Protein AF-A0A2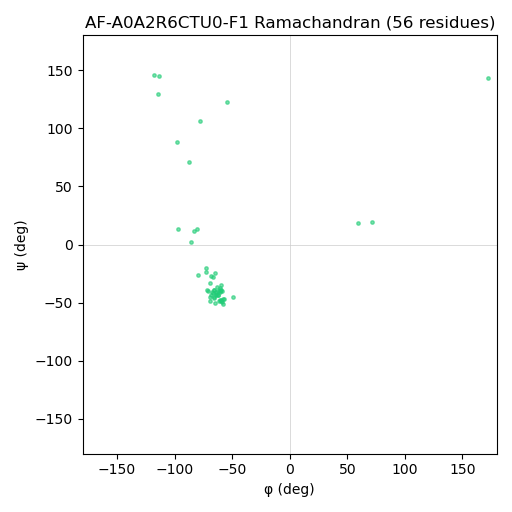R6CTU0-F1 (afdb_monomer)

Solvent-accessible surface area (backbone atoms only — not comparable to full-atom values): 3166 Å² total; per-residue (Å²): 85,67,65,33,55,50,48,22,48,53,22,46,52,50,15,51,53,27,46,78,68,72,36,55,68,60,14,51,50,25,44,52,51,15,49,48,30,49,38,51,28,40,72,74,65,56,38,97,65,78,86,84,58,86,89,47,90,121

Mean predicted 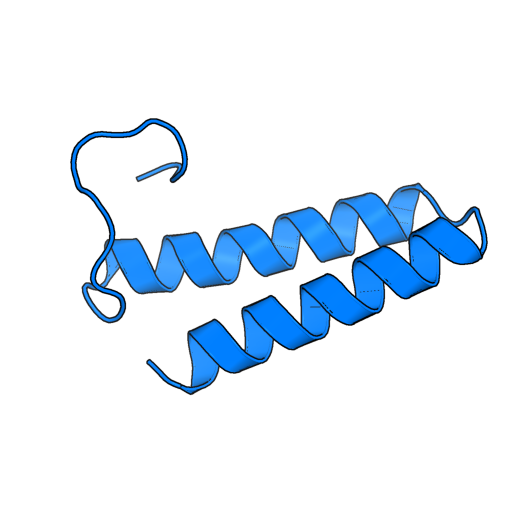aligned error: 4.79 Å

Foldseek 3Di:
DVVLQVQLVVLCVQLVVCVVVVVNVSNVVSNVVSLVSVLVCVVVVVDDDPPPDPSHPD

pLDDT: mean 88.11, std 12.87, range [55.72, 98.56]

Sequence (58 aa):
AADCEEMARSYLEDGRHFRENDDLVNALAAFSYGHAWLDAGARVGLLDVPRDGHLFTV

Nearest PDB structures (foldseek):
  2v6y-assembly1_A  TM=8.822E-01  e=2.089E+00  Saccharolobus solfataricus

Secondary structure (DSSP, 8-state):
-HHHHHHHHHHHHHHHHHHHTT-HHHHHHHHHHHHHHHHHHHHTTSS---SS-TTS--

Radius of gyration: 12.2 Å; Cα contacts (8 Å, |Δi|>4): 55; chains: 1; bounding box: 22×14×36 Å

Structure (mmCIF, N/CA/C/O backbone):
data_AF-A0A2R6CTU0-F1
#
_entry.id   AF-A0A2R6CTU0-F1
#
loop_
_atom_site.group_PDB
_atom_site.id
_atom_site.type_symbol
_atom_site.label_atom_id
_atom_site.label_alt_id
_atom_site.label_comp_id
_atom_site.label_asym_id
_atom_site.label_entity_id
_atom_site.label_seq_id
_atom_site.pdbx_PDB_ins_code
_atom_site.Cartn_x
_atom_site.Cartn_y
_atom_site.Cartn_z
_atom_site.occupancy
_atom_site.B_iso_or_equiv
_atom_site.auth_seq_id
_atom_site.auth_comp_id
_atom_site.auth_asym_id
_atom_site.auth_atom_id
_atom_site.pdbx_PDB_model_num
ATOM 1 N N . ALA A 1 1 ? 14.259 -3.539 -7.391 1.00 63.50 1 ALA A N 1
ATOM 2 C CA . ALA A 1 1 ? 13.052 -4.395 -7.388 1.00 63.50 1 ALA A CA 1
ATOM 3 C C . ALA A 1 1 ? 12.802 -4.940 -5.989 1.00 63.50 1 ALA A C 1
ATOM 5 O O . ALA A 1 1 ? 11.744 -4.647 -5.451 1.00 63.50 1 ALA A O 1
ATOM 6 N N . ALA A 1 2 ? 13.793 -5.618 -5.386 1.00 70.75 2 ALA A N 1
ATOM 7 C CA . ALA A 1 2 ? 13.740 -6.078 -3.994 1.00 70.75 2 ALA A CA 1
ATOM 8 C C . ALA A 1 2 ? 13.311 -4.969 -3.018 1.00 70.75 2 ALA A C 1
ATOM 10 O O . ALA A 1 2 ? 12.380 -5.179 -2.256 1.00 70.75 2 ALA A O 1
ATOM 11 N N . ASP A 1 3 ? 13.873 -3.764 -3.153 1.00 84.00 3 ASP A N 1
ATOM 12 C CA . ASP A 1 3 ? 13.544 -2.639 -2.269 1.00 84.00 3 ASP A CA 1
ATOM 13 C C . ASP A 1 3 ? 12.058 -2.233 -2.326 1.00 84.00 3 ASP A C 1
ATOM 15 O O . ASP A 1 3 ? 11.455 -1.943 -1.301 1.00 84.00 3 ASP A O 1
ATOM 19 N N . CYS A 1 4 ? 11.419 -2.244 -3.504 1.00 87.38 4 CYS A N 1
ATOM 20 C CA . CYS A 1 4 ? 9.999 -1.881 -3.619 1.00 87.38 4 CYS A CA 1
ATOM 21 C C . CYS A 1 4 ? 9.087 -2.952 -3.007 1.00 87.38 4 CYS A C 1
ATOM 23 O O . CYS A 1 4 ? 8.095 -2.622 -2.360 1.00 87.38 4 CYS A O 1
ATOM 25 N N . GLU A 1 5 ? 9.416 -4.228 -3.212 1.00 90.44 5 GLU A N 1
ATOM 26 C CA . GLU A 1 5 ? 8.671 -5.350 -2.636 1.00 90.44 5 GLU A CA 1
ATOM 27 C C . GLU A 1 5 ? 8.843 -5.415 -1.113 1.00 90.44 5 GLU A C 1
ATOM 29 O O . GLU 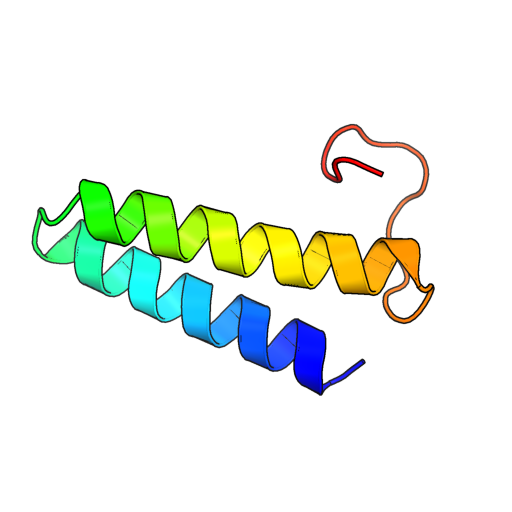A 1 5 ? 7.868 -5.609 -0.387 1.00 90.44 5 GLU A O 1
ATOM 34 N N . GLU A 1 6 ? 10.070 -5.223 -0.627 1.00 94.19 6 GLU A N 1
ATOM 35 C CA . GLU A 1 6 ? 10.393 -5.164 0.798 1.00 94.19 6 GLU A CA 1
ATOM 36 C C . GLU A 1 6 ? 9.616 -4.038 1.476 1.00 94.19 6 GLU A C 1
ATOM 38 O O . GLU A 1 6 ? 8.902 -4.288 2.445 1.00 94.19 6 GLU A O 1
ATOM 43 N N . MET A 1 7 ? 9.646 -2.828 0.909 1.00 95.62 7 MET A N 1
ATOM 44 C CA . MET A 1 7 ? 8.888 -1.701 1.450 1.00 95.62 7 MET A CA 1
ATOM 45 C C . MET A 1 7 ? 7.378 -1.954 1.430 1.00 95.62 7 MET A C 1
ATOM 47 O O . MET A 1 7 ? 6.699 -1.690 2.422 1.00 95.62 7 MET A O 1
ATOM 51 N N . ALA A 1 8 ? 6.836 -2.507 0.341 1.00 95.69 8 ALA A N 1
ATOM 52 C CA . ALA A 1 8 ? 5.416 -2.845 0.269 1.00 95.69 8 ALA A CA 1
ATOM 53 C C . ALA A 1 8 ? 5.003 -3.873 1.338 1.00 95.69 8 ALA A C 1
ATOM 55 O O . ALA A 1 8 ? 3.919 -3.758 1.916 1.00 95.69 8 ALA A O 1
ATOM 56 N N . ARG A 1 9 ? 5.867 -4.854 1.633 1.00 96.50 9 ARG A N 1
ATOM 57 C CA . ARG A 1 9 ? 5.638 -5.853 2.685 1.00 96.50 9 ARG A CA 1
ATOM 58 C C . ARG A 1 9 ? 5.695 -5.234 4.080 1.00 96.50 9 ARG A C 1
ATOM 60 O O . ARG A 1 9 ? 4.780 -5.479 4.860 1.00 96.50 9 ARG A O 1
ATOM 67 N N . SER A 1 10 ? 6.689 -4.394 4.362 1.00 97.56 10 SER A N 1
ATOM 68 C CA . SER A 1 10 ? 6.804 -3.697 5.650 1.00 97.56 10 SER A CA 1
ATOM 69 C C . SER A 1 10 ? 5.557 -2.861 5.946 1.00 97.56 10 SER A C 1
ATOM 71 O O . SER A 1 10 ? 4.943 -3.000 6.999 1.00 97.56 10 SER A O 1
ATOM 73 N N . TYR A 1 11 ? 5.080 -2.085 4.969 1.00 97.88 11 TYR A N 1
ATOM 74 C CA . TYR A 1 11 ? 3.857 -1.293 5.136 1.00 97.88 11 TYR A CA 1
ATOM 75 C C . TYR A 1 11 ? 2.576 -2.136 5.237 1.00 97.88 11 TYR A C 1
ATOM 77 O O . TYR A 1 11 ? 1.600 -1.713 5.862 1.00 97.88 11 TYR A O 1
ATOM 85 N N . LEU A 1 12 ? 2.550 -3.334 4.646 1.00 98.19 12 LEU A N 1
ATOM 86 C CA . LEU A 1 12 ? 1.453 -4.282 4.842 1.00 98.19 12 LEU A CA 1
ATOM 87 C C . LEU A 1 12 ? 1.418 -4.807 6.285 1.00 98.19 12 LEU A C 1
ATOM 89 O O . LEU A 1 12 ? 0.330 -4.955 6.846 1.00 98.19 12 LEU A O 1
ATOM 93 N N . GLU A 1 13 ? 2.579 -5.106 6.865 1.00 98.31 13 GLU 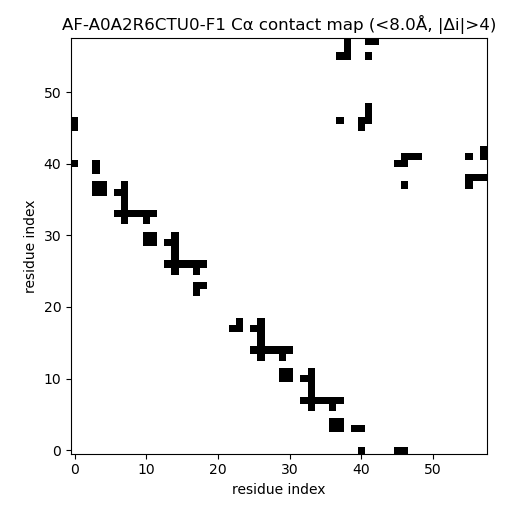A N 1
ATOM 94 C CA . GLU A 1 13 ? 2.707 -5.539 8.260 1.00 98.31 13 GLU A CA 1
ATOM 95 C C . GLU A 1 13 ? 2.301 -4.416 9.221 1.00 98.31 13 GLU A C 1
ATOM 97 O O . GLU A 1 13 ? 1.443 -4.642 10.077 1.00 98.31 13 GLU A O 1
ATOM 102 N N . ASP A 1 14 ? 2.783 -3.191 8.994 1.00 98.44 14 ASP A N 1
ATOM 103 C CA . ASP A 1 14 ? 2.387 -2.005 9.764 1.00 98.44 14 ASP A CA 1
ATOM 104 C C . ASP A 1 14 ? 0.875 -1.765 9.700 1.00 98.44 14 ASP A C 1
ATOM 106 O O . ASP A 1 14 ? 0.215 -1.574 10.721 1.00 98.44 14 ASP A O 1
ATOM 110 N N . GLY A 1 15 ? 0.281 -1.832 8.505 1.00 98.56 15 GLY A N 1
ATOM 111 C CA . GLY A 1 15 ? -1.157 -1.631 8.346 1.00 98.56 15 GLY A CA 1
ATOM 112 C C . GLY A 1 15 ? -1.991 -2.688 9.074 1.00 98.56 15 GLY A C 1
ATOM 113 O O . GLY A 1 15 ? -3.040 -2.367 9.640 1.00 98.56 15 GLY A O 1
ATOM 114 N N . ARG A 1 16 ? -1.532 -3.948 9.103 1.00 98.50 16 ARG A N 1
ATOM 115 C CA . ARG A 1 16 ? -2.170 -5.012 9.900 1.00 98.50 16 ARG A CA 1
ATOM 116 C C . ARG A 1 16 ? -2.040 -4.725 11.390 1.00 98.50 16 ARG A C 1
ATOM 118 O O . ARG A 1 16 ? -3.052 -4.790 12.082 1.00 98.50 16 ARG A O 1
ATOM 125 N N . HIS A 1 17 ? -0.852 -4.331 11.843 1.00 98.50 17 HIS A N 1
ATOM 126 C CA . HIS A 1 17 ? -0.599 -3.966 13.233 1.00 98.50 17 HIS A CA 1
ATOM 127 C C . HIS A 1 17 ? -1.499 -2.813 13.694 1.00 98.50 17 HIS A C 1
ATOM 129 O O . HIS A 1 17 ? -2.194 -2.939 14.700 1.00 98.50 17 HIS A O 1
ATOM 135 N N . PHE A 1 18 ? -1.562 -1.708 12.949 1.00 9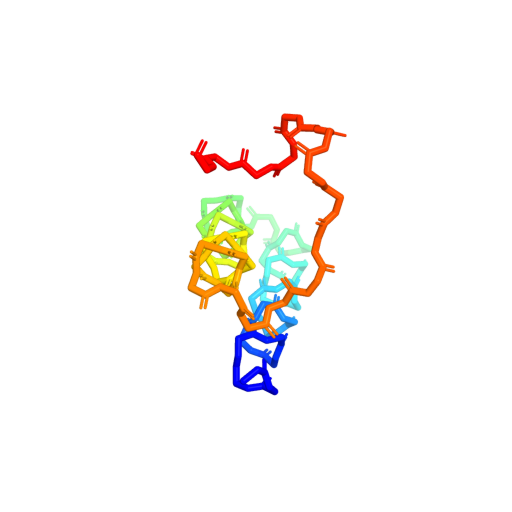8.56 18 PHE A N 1
ATOM 136 C CA . PHE A 1 18 ? -2.428 -0.579 13.300 1.00 98.56 18 PHE A CA 1
ATOM 137 C C . PHE A 1 18 ? -3.908 -0.968 13.309 1.00 98.56 18 PHE A C 1
ATOM 139 O O . PHE A 1 18 ? -4.639 -0.591 14.222 1.00 98.56 18 PHE A O 1
ATOM 146 N N . ARG A 1 19 ? -4.349 -1.785 12.343 1.00 98.31 19 ARG A N 1
ATOM 147 C CA . ARG A 1 19 ? -5.743 -2.241 12.282 1.00 98.31 19 ARG A CA 1
ATOM 148 C C . ARG A 1 19 ? -6.121 -3.140 13.457 1.00 98.31 19 ARG A C 1
ATOM 150 O O . ARG A 1 19 ? -7.234 -3.028 13.956 1.00 98.31 19 ARG A O 1
ATOM 157 N N . GLU A 1 20 ? -5.224 -4.022 13.891 1.00 98.56 20 GLU A N 1
ATOM 158 C CA . GLU A 1 20 ? -5.432 -4.883 15.066 1.00 98.56 20 GLU A CA 1
ATOM 159 C C . GLU A 1 20 ? -5.529 -4.080 16.374 1.00 98.56 20 GLU A C 1
ATOM 161 O O . GLU A 1 20 ? -6.185 -4.525 17.312 1.00 98.56 20 GLU A O 1
ATOM 166 N N . ASN A 1 21 ? -4.940 -2.880 16.410 1.00 98.31 21 ASN A N 1
ATOM 167 C CA . ASN A 1 21 ? -4.979 -1.956 17.546 1.00 98.31 21 ASN A CA 1
ATOM 168 C C . ASN A 1 21 ? -6.058 -0.855 17.422 1.00 98.31 21 ASN A C 1
ATOM 170 O O . ASN A 1 21 ? -6.020 0.112 18.178 1.00 98.31 21 ASN A O 1
ATOM 174 N N . ASP A 1 22 ? -7.004 -0.985 16.483 1.00 98.25 22 ASP A N 1
ATOM 175 C CA . ASP A 1 22 ? -8.077 -0.009 16.197 1.00 98.25 22 ASP A CA 1
ATOM 176 C C . ASP A 1 22 ? -7.580 1.401 15.790 1.00 98.25 22 ASP A C 1
ATOM 178 O O . ASP A 1 22 ? -8.328 2.379 15.777 1.00 98.25 22 ASP A O 1
ATOM 182 N N . ASP A 1 23 ? -6.314 1.514 15.375 1.00 98.38 23 ASP A N 1
ATOM 183 C CA . ASP A 1 23 ? -5.720 2.739 14.834 1.00 98.38 23 ASP A CA 1
ATOM 184 C C . ASP A 1 23 ? -5.961 2.824 13.318 1.00 98.38 23 ASP A C 1
ATOM 186 O O . ASP A 1 23 ? -5.083 2.622 12.474 1.00 98.38 23 ASP A O 1
ATOM 190 N N . LEU A 1 24 ? -7.219 3.073 12.954 1.00 98.06 24 LEU A N 1
ATOM 191 C CA . LEU A 1 24 ? -7.673 2.976 11.564 1.00 98.06 24 LEU A CA 1
ATOM 192 C C . LEU A 1 24 ? -7.049 4.028 10.635 1.00 98.06 24 LEU A C 1
ATOM 194 O O . LEU A 1 24 ? -6.899 3.770 9.439 1.00 98.06 24 LEU A O 1
ATOM 198 N N . VAL A 1 25 ? -6.671 5.199 11.160 1.00 98.44 25 VAL A N 1
ATOM 199 C CA . VAL A 1 25 ? -6.034 6.263 10.364 1.00 98.44 25 VAL A CA 1
ATOM 200 C C . VAL A 1 25 ? -4.629 5.839 9.952 1.00 98.44 25 VAL A C 1
ATOM 202 O O . VAL A 1 25 ? -4.301 5.902 8.764 1.00 98.44 25 VAL A O 1
ATOM 205 N N . ASN A 1 26 ? -3.821 5.349 10.896 1.00 98.12 26 ASN A N 1
ATOM 206 C CA . ASN A 1 26 ? -2.481 4.863 10.574 1.00 98.12 26 ASN A CA 1
ATOM 207 C C . ASN A 1 26 ? -2.527 3.567 9.759 1.00 98.12 26 ASN A C 1
ATOM 209 O O . ASN A 1 26 ? -1.721 3.400 8.845 1.00 98.12 26 ASN A O 1
ATOM 213 N N . ALA A 1 27 ? -3.520 2.701 9.987 1.00 98.56 27 ALA A N 1
ATOM 214 C CA . ALA A 1 27 ? -3.732 1.520 9.153 1.00 98.56 27 ALA A CA 1
ATOM 215 C C . ALA A 1 27 ? -3.984 1.893 7.684 1.00 98.56 27 ALA A C 1
ATOM 217 O O . ALA A 1 27 ? -3.349 1.344 6.782 1.00 98.56 27 ALA A O 1
ATOM 218 N N . LEU A 1 28 ? -4.879 2.857 7.434 1.00 98.31 28 LEU A N 1
ATOM 219 C CA . LEU A 1 28 ? -5.162 3.342 6.083 1.00 98.31 28 LEU A CA 1
ATOM 220 C C . LEU A 1 28 ? -3.924 3.975 5.439 1.00 98.31 28 LEU A C 1
ATOM 222 O O . LEU A 1 28 ? -3.644 3.713 4.266 1.00 98.31 28 LEU A O 1
ATOM 226 N N . ALA A 1 29 ? -3.180 4.783 6.196 1.00 98.31 29 ALA A N 1
ATOM 227 C CA . ALA A 1 29 ? -1.955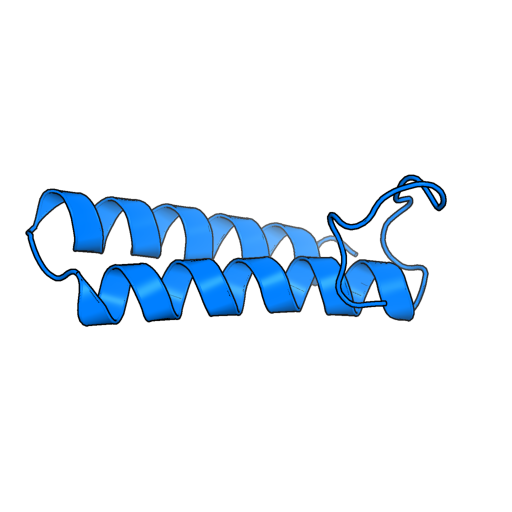 5.409 5.715 1.00 98.31 29 ALA A CA 1
ATOM 228 C C . ALA A 1 29 ? -0.910 4.359 5.308 1.00 98.31 29 ALA A C 1
ATOM 230 O O . ALA A 1 29 ? -0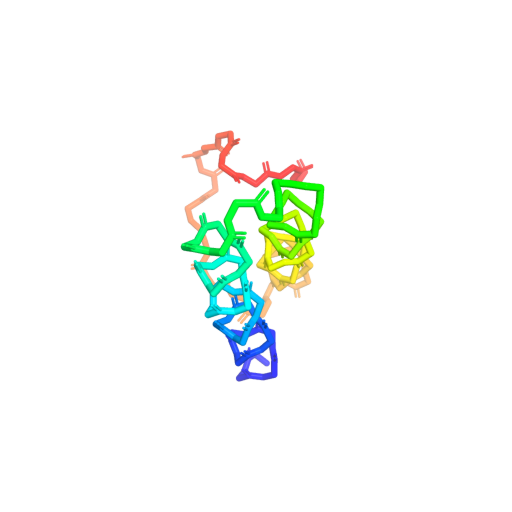.387 4.422 4.194 1.00 98.31 29 ALA A O 1
ATOM 231 N N . ALA A 1 30 ? -0.673 3.356 6.157 1.00 98.31 30 ALA A N 1
ATOM 232 C CA . ALA A 1 30 ? 0.276 2.281 5.893 1.00 98.31 30 ALA A CA 1
ATOM 233 C C . ALA A 1 30 ? -0.113 1.470 4.646 1.00 98.31 30 ALA A C 1
ATOM 235 O O . ALA A 1 30 ? 0.698 1.328 3.733 1.00 98.31 30 ALA A O 1
ATOM 236 N N . PHE A 1 31 ? -1.373 1.031 4.527 1.00 98.00 31 PHE A N 1
ATOM 237 C CA . PHE A 1 31 ? -1.822 0.308 3.329 1.00 98.00 31 PHE A CA 1
ATOM 238 C C . PHE A 1 31 ? -1.686 1.140 2.049 1.00 98.00 31 PHE A C 1
ATOM 240 O O . PHE A 1 31 ? -1.258 0.615 1.021 1.00 98.00 31 PHE A O 1
ATOM 247 N N . SER A 1 32 ? -2.008 2.435 2.111 1.00 96.94 32 SER A N 1
ATOM 248 C CA . SER A 1 32 ? -1.881 3.340 0.962 1.00 96.94 32 SER A CA 1
ATOM 249 C C . SER A 1 32 ? -0.422 3.494 0.525 1.00 96.94 32 SER A C 1
ATOM 251 O O . SER A 1 32 ? -0.125 3.471 -0.667 1.00 96.94 32 SER A O 1
ATOM 253 N N . TYR A 1 33 ? 0.506 3.599 1.480 1.00 95.75 33 TYR A N 1
ATOM 254 C CA . TYR A 1 33 ? 1.933 3.736 1.186 1.00 95.75 33 TYR A CA 1
ATOM 255 C C . TYR A 1 33 ? 2.546 2.438 0.647 1.00 95.75 33 TYR A C 1
ATOM 257 O O . TYR A 1 33 ? 3.329 2.471 -0.302 1.00 95.75 33 TYR A O 1
ATOM 265 N N . GLY A 1 34 ? 2.144 1.286 1.192 1.00 95.94 34 GLY A N 1
ATOM 266 C CA . GLY A 1 34 ? 2.533 -0.019 0.659 1.00 95.94 34 GLY A CA 1
ATOM 267 C C . GLY A 1 34 ? 2.064 -0.215 -0.785 1.00 95.94 34 GLY A C 1
ATOM 268 O O . GLY A 1 34 ? 2.832 -0.680 -1.626 1.00 95.94 34 GLY A O 1
ATOM 269 N N . HIS A 1 35 ? 0.838 0.214 -1.106 1.00 93.19 35 HIS A N 1
ATOM 270 C CA . HIS A 1 35 ? 0.325 0.200 -2.481 1.00 93.19 35 HIS A CA 1
ATOM 271 C C . HIS A 1 35 ? 1.125 1.124 -3.409 1.00 93.19 35 HIS A C 1
ATOM 273 O O . HIS A 1 35 ? 1.506 0.703 -4.501 1.00 93.19 35 HIS A O 1
ATOM 279 N N . ALA A 1 36 ? 1.482 2.328 -2.950 1.00 92.56 36 ALA A N 1
ATOM 280 C CA . ALA A 1 36 ? 2.292 3.269 -3.725 1.00 92.56 36 ALA A CA 1
ATOM 281 C C . ALA A 1 36 ? 3.679 2.710 -4.101 1.00 92.56 36 ALA A C 1
ATOM 283 O O . ALA A 1 36 ? 4.163 2.972 -5.202 1.00 92.56 36 ALA A O 1
ATOM 284 N N . TRP A 1 37 ? 4.308 1.902 -3.240 1.00 93.69 37 TRP A N 1
ATOM 285 C CA . TRP A 1 37 ? 5.570 1.223 -3.566 1.00 93.69 37 TRP A CA 1
ATOM 286 C C . TRP A 1 37 ? 5.425 0.188 -4.683 1.00 93.69 37 TRP A C 1
ATOM 288 O O . TRP A 1 37 ? 6.295 0.099 -5.555 1.00 93.69 37 TRP A O 1
ATOM 298 N N . LEU A 1 38 ? 4.321 -0.563 -4.691 1.00 90.81 38 LEU A N 1
ATOM 299 C CA . LEU A 1 38 ? 4.021 -1.499 -5.775 1.00 90.81 38 LEU A CA 1
ATOM 300 C C . LEU A 1 38 ? 3.738 -0.749 -7.084 1.00 90.81 38 LEU A C 1
ATOM 302 O O . LEU A 1 38 ? 4.250 -1.137 -8.133 1.00 90.81 38 LEU A O 1
ATOM 306 N N . ASP A 1 39 ? 2.984 0.351 -7.017 1.00 89.44 39 ASP A N 1
ATOM 307 C CA . ASP A 1 39 ? 2.661 1.192 -8.173 1.00 89.44 39 ASP A CA 1
ATOM 308 C C . ASP A 1 39 ? 3.911 1.846 -8.773 1.00 89.44 39 ASP A C 1
ATOM 310 O O . ASP A 1 39 ? 4.114 1.821 -9.987 1.00 89.44 39 ASP A O 1
ATOM 314 N N . ALA A 1 40 ? 4.806 2.360 -7.926 1.00 89.94 40 ALA A N 1
ATOM 315 C CA . ALA A 1 40 ? 6.095 2.884 -8.356 1.00 89.94 40 ALA A CA 1
ATOM 316 C C . ALA A 1 40 ? 6.926 1.798 -9.056 1.00 89.94 40 ALA A C 1
ATOM 318 O O . ALA A 1 40 ? 7.401 2.024 -10.170 1.00 89.94 40 ALA A O 1
ATOM 319 N N . GLY A 1 41 ? 7.047 0.611 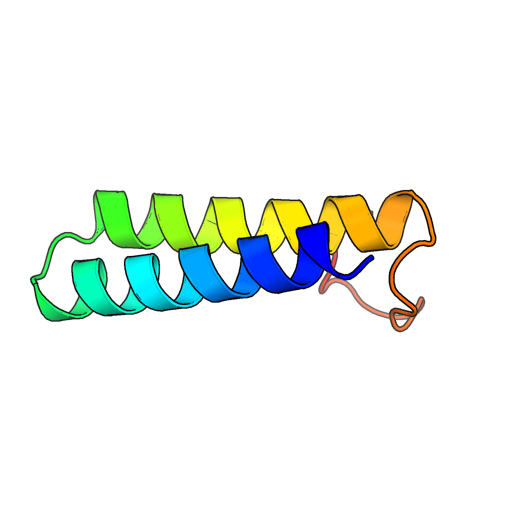-8.448 1.00 89.38 41 GLY A N 1
ATOM 320 C CA . GLY A 1 41 ? 7.772 -0.527 -9.019 1.00 89.38 41 GLY A CA 1
ATOM 321 C C . GLY A 1 41 ? 7.211 -0.991 -10.368 1.00 89.38 41 GLY A C 1
ATOM 322 O O . GLY A 1 41 ? 7.986 -1.288 -11.278 1.00 89.38 41 GLY A O 1
ATOM 323 N N . ALA A 1 42 ? 5.886 -0.986 -10.523 1.00 87.56 42 ALA A N 1
ATOM 324 C CA . ALA A 1 42 ? 5.205 -1.259 -11.786 1.00 87.56 42 ALA A CA 1
ATOM 325 C C . ALA A 1 42 ? 5.502 -0.189 -12.851 1.00 87.56 42 ALA A C 1
ATOM 327 O O . ALA A 1 42 ? 5.928 -0.520 -13.959 1.00 87.56 42 ALA A O 1
ATOM 328 N N . ARG A 1 43 ? 5.340 1.100 -12.514 1.00 85.00 43 ARG A N 1
ATOM 329 C CA . ARG A 1 43 ? 5.551 2.233 -13.439 1.00 85.00 43 ARG A CA 1
ATOM 330 C C . ARG A 1 43 ? 6.962 2.277 -14.012 1.00 85.00 43 ARG A C 1
ATOM 332 O O . ARG A 1 43 ? 7.129 2.580 -15.190 1.00 85.00 43 ARG A O 1
ATOM 339 N N . VAL A 1 44 ? 7.975 1.986 -13.195 1.00 86.19 44 VAL A N 1
ATOM 340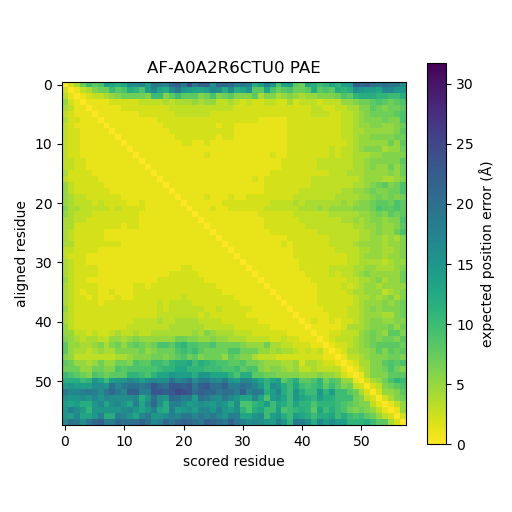 C CA . VAL A 1 44 ? 9.376 1.996 -13.649 1.00 86.19 44 VAL A CA 1
ATOM 341 C C . VAL A 1 44 ? 9.821 0.671 -14.282 1.00 86.19 44 VAL A C 1
ATOM 343 O O . VAL A 1 44 ? 10.981 0.541 -14.667 1.00 86.19 44 VAL A O 1
ATOM 346 N N . GLY A 1 45 ? 8.922 -0.314 -14.396 1.00 82.88 45 GLY A N 1
ATOM 347 C CA . GLY A 1 45 ? 9.206 -1.622 -14.992 1.00 82.88 45 GLY A CA 1
ATOM 348 C C . GLY A 1 45 ? 10.102 -2.526 -14.140 1.00 82.88 45 GLY A C 1
ATOM 349 O O . GLY A 1 45 ? 10.711 -3.452 -14.669 1.00 82.88 45 GLY A O 1
ATOM 350 N N . LEU A 1 46 ? 10.212 -2.257 -12.833 1.00 83.56 46 LEU A N 1
ATOM 351 C CA . LEU A 1 46 ? 10.959 -3.097 -11.890 1.00 83.56 46 LEU A CA 1
ATOM 352 C C . LEU A 1 46 ? 10.168 -4.329 -11.444 1.00 83.56 46 LEU A C 1
ATOM 354 O O . LEU A 1 46 ? 10.779 -5.318 -11.040 1.00 83.56 46 LEU A O 1
ATOM 358 N N . LEU A 1 47 ? 8.838 -4.251 -11.474 1.00 82.44 47 LEU A N 1
ATOM 359 C CA . LEU A 1 47 ? 7.931 -5.348 -11.161 1.00 82.44 47 LEU A CA 1
ATOM 360 C C . LEU A 1 47 ? 7.164 -5.732 -12.426 1.00 82.44 47 LEU A C 1
ATOM 362 O O . LEU A 1 47 ? 6.587 -4.866 -13.085 1.00 82.44 47 LEU A O 1
ATOM 366 N N . ASP A 1 48 ? 7.152 -7.026 -12.749 1.00 82.62 48 ASP A N 1
ATOM 367 C CA . ASP A 1 48 ? 6.290 -7.548 -13.806 1.00 82.62 48 ASP A CA 1
ATOM 368 C C . ASP A 1 48 ? 4.869 -7.660 -13.257 1.00 82.62 48 ASP A C 1
ATOM 370 O O . ASP A 1 48 ? 4.573 -8.498 -12.401 1.00 82.62 48 ASP A O 1
ATOM 374 N N . VAL A 1 49 ? 4.006 -6.751 -13.697 1.00 79.81 49 VAL A N 1
ATOM 375 C CA . VAL A 1 49 ? 2.609 -6.691 -13.278 1.00 79.81 49 VAL A CA 1
ATOM 376 C C . VAL A 1 49 ? 1.696 -6.909 -14.482 1.00 79.81 49 VAL A C 1
ATOM 378 O O . VAL A 1 49 ? 2.026 -6.469 -15.590 1.00 79.81 49 VAL A O 1
ATOM 381 N N . PRO A 1 50 ? 0.528 -7.555 -14.298 1.00 76.25 50 PRO A N 1
ATOM 382 C CA . PRO A 1 50 ? -0.461 -7.656 -15.358 1.00 76.25 50 PRO A CA 1
ATOM 383 C C . PRO A 1 50 ? -0.808 -6.259 -15.881 1.00 76.25 50 PRO A C 1
ATOM 385 O O . PRO A 1 50 ? -1.223 -5.391 -15.116 1.00 76.25 50 PRO A O 1
ATOM 388 N N . ARG A 1 51 ? -0.629 -6.043 -17.188 1.00 65.31 51 ARG A N 1
ATOM 389 C CA . ARG A 1 51 ? -0.945 -4.757 -17.835 1.00 65.31 51 ARG A CA 1
ATOM 390 C C . ARG A 1 51 ? -2.450 -4.520 -17.960 1.00 65.31 51 ARG A C 1
ATOM 392 O O . ARG A 1 51 ? -2.882 -3.381 -18.090 1.00 65.31 51 ARG A O 1
ATOM 399 N N . ASP A 1 52 ? -3.229 -5.595 -17.877 1.00 64.31 52 ASP A N 1
ATOM 400 C CA . ASP A 1 52 ? -4.683 -5.575 -17.927 1.00 64.31 52 ASP A CA 1
ATOM 401 C C . ASP A 1 52 ? -5.245 -5.618 -16.497 1.00 64.31 52 ASP A C 1
ATOM 403 O O . ASP A 1 52 ? -5.487 -6.687 -15.933 1.00 64.31 52 ASP A O 1
ATOM 407 N N . GLY A 1 53 ? -5.429 -4.452 -15.872 1.00 60.19 53 GLY A N 1
ATOM 408 C CA . GLY A 1 53 ? -6.090 -4.365 -14.569 1.00 60.19 53 GLY A CA 1
ATOM 409 C C . GLY A 1 53 ? -6.053 -2.979 -13.924 1.00 60.19 53 GLY A C 1
ATOM 410 O O . GLY A 1 53 ? -5.050 -2.282 -13.981 1.00 60.19 53 GLY A O 1
ATOM 411 N N . HIS A 1 54 ? -7.135 -2.605 -13.234 1.00 65.62 54 HIS A N 1
ATOM 412 C CA . HIS A 1 54 ? -7.246 -1.359 -12.450 1.00 65.62 54 HIS A CA 1
ATOM 413 C C . HIS A 1 54 ? -6.584 -1.448 -11.060 1.00 65.62 54 HIS A C 1
ATOM 415 O O . HIS A 1 54 ? -6.864 -0.640 -10.180 1.00 65.62 54 HIS A O 1
ATOM 421 N N . LEU A 1 55 ? -5.777 -2.488 -10.826 1.00 65.38 55 LEU A N 1
ATOM 422 C CA . LEU A 1 55 ? -5.134 -2.754 -9.534 1.00 65.38 55 LEU A CA 1
ATOM 423 C C . LEU A 1 55 ? -4.001 -1.769 -9.235 1.00 65.38 55 LEU A C 1
ATOM 425 O O . LEU A 1 55 ? -3.659 -1.557 -8.072 1.00 65.38 55 LEU A O 1
ATOM 429 N N . PHE A 1 56 ? -3.448 -1.176 -10.286 1.00 59.75 56 PHE A N 1
ATOM 430 C CA . PHE A 1 56 ? -2.410 -0.164 -10.243 1.00 59.75 56 PHE A CA 1
ATOM 431 C C . PHE A 1 56 ? -2.997 1.146 -10.758 1.00 59.75 56 PHE A C 1
ATOM 433 O O . PHE A 1 56 ? -3.849 1.150 -11.647 1.00 59.75 56 PHE A O 1
ATOM 440 N N . THR A 1 57 ? -2.558 2.263 -10.189 1.00 59.75 57 THR A N 1
ATOM 441 C CA . THR A 1 57 ? -2.990 3.603 -10.611 1.00 59.75 57 THR A CA 1
ATOM 442 C C . THR A 1 57 ? -2.208 4.125 -11.818 1.00 59.75 57 THR A C 1
ATOM 444 O O . THR A 1 57 ? -2.284 5.321 -12.104 1.00 59.75 57 THR A O 1
ATOM 447 N N . VAL A 1 58 ? -1.426 3.246 -12.467 1.00 55.72 58 VAL A N 1
ATOM 448 C CA . VAL A 1 58 ? -0.601 3.490 -13.666 1.00 55.72 58 VAL A CA 1
ATOM 449 C C . VAL A 1 58 ? -1.247 4.442 -14.659 1.00 55.72 58 VAL A C 1
ATOM 451 O O . VAL A 1 58 ? -2.371 4.167 -15.129 1.00 55.72 58 VAL A O 1
#